Protein AF-Q6AQF0-F1 (afdb_monomer_lite)

Structure (mmCIF, N/CA/C/O backbone):
data_AF-Q6AQF0-F1
#
_entry.id   AF-Q6AQF0-F1
#
loop_
_atom_site.group_PDB
_atom_site.id
_atom_site.type_symbol
_atom_site.label_atom_id
_atom_site.label_alt_id
_atom_site.label_comp_id
_atom_site.label_asym_id
_atom_site.label_entity_id
_atom_site.label_seq_id
_atom_site.pdbx_PDB_ins_code
_atom_site.Cartn_x
_atom_site.Cartn_y
_atom_site.Cartn_z
_atom_site.occupancy
_atom_site.B_iso_or_equiv
_atom_site.auth_seq_id
_atom_site.auth_comp_id
_atom_site.auth_asym_id
_atom_site.auth_atom_id
_atom_site.pdbx_PDB_model_num
ATOM 1 N N . MET A 1 1 ? 17.323 -29.995 1.326 1.00 42.62 1 MET A N 1
ATOM 2 C CA . MET A 1 1 ? 16.253 -29.012 1.049 1.00 42.62 1 MET A CA 1
ATOM 3 C C . MET A 1 1 ? 15.945 -28.257 2.336 1.00 42.62 1 MET A C 1
ATOM 5 O O . MET A 1 1 ? 15.378 -28.881 3.230 1.00 42.62 1 MET A O 1
ATOM 9 N N . PRO A 1 2 ? 16.348 -26.988 2.522 1.00 48.47 2 PRO A N 1
ATOM 10 C CA . PRO A 1 2 ? 15.957 -26.273 3.727 1.00 48.47 2 PRO A CA 1
ATOM 11 C C . PRO A 1 2 ? 14.461 -25.955 3.628 1.00 48.47 2 PRO A C 1
ATOM 13 O O . PRO A 1 2 ? 14.016 -25.224 2.746 1.00 48.47 2 PRO A O 1
ATOM 16 N N . ARG A 1 3 ? 13.676 -26.581 4.510 1.00 48.66 3 ARG A N 1
ATOM 17 C CA . ARG A 1 3 ? 12.276 -26.236 4.767 1.00 48.66 3 ARG A CA 1
ATOM 18 C C . ARG A 1 3 ? 12.254 -24.804 5.285 1.00 48.66 3 ARG A C 1
ATOM 20 O O . ARG A 1 3 ? 12.667 -24.560 6.415 1.00 48.66 3 ARG A O 1
ATOM 27 N N . GLU A 1 4 ? 11.772 -23.880 4.466 1.00 52.00 4 GLU A N 1
ATOM 28 C CA . GLU A 1 4 ? 11.417 -22.534 4.903 1.00 52.00 4 GLU A CA 1
ATOM 29 C C . GLU A 1 4 ? 10.343 -22.665 6.003 1.00 52.00 4 GLU A C 1
ATOM 31 O O . GLU A 1 4 ? 9.170 -22.931 5.732 1.00 52.00 4 GLU A O 1
ATOM 36 N N . GLN A 1 5 ? 10.762 -22.587 7.270 1.00 48.31 5 GLN A N 1
ATOM 37 C CA . GLN A 1 5 ? 9.861 -22.602 8.420 1.00 48.31 5 GLN A CA 1
ATOM 38 C C . GLN A 1 5 ? 9.093 -21.282 8.444 1.00 48.31 5 GLN A C 1
ATOM 40 O O . GLN A 1 5 ? 9.599 -20.251 8.875 1.00 48.31 5 GLN A O 1
ATOM 45 N N . ARG A 1 6 ? 7.852 -21.301 7.957 1.00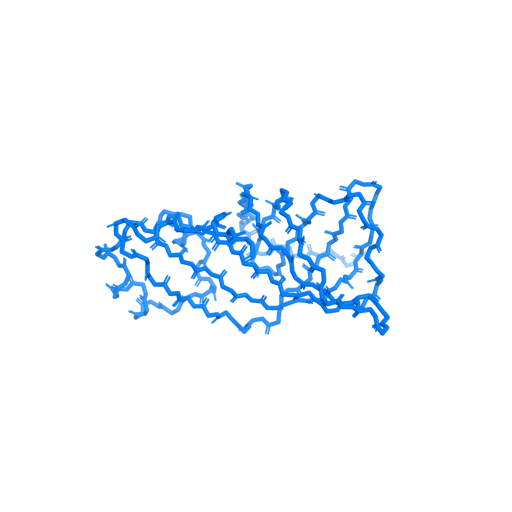 47.12 6 ARG A N 1
ATOM 46 C CA . ARG A 1 6 ? 6.953 -20.143 7.995 1.00 47.12 6 ARG A CA 1
ATOM 47 C C . ARG A 1 6 ? 6.215 -20.136 9.334 1.00 47.12 6 ARG A C 1
ATOM 49 O O . ARG A 1 6 ? 5.195 -20.798 9.489 1.00 47.12 6 ARG A O 1
ATOM 56 N N . SER A 1 7 ? 6.751 -19.411 10.309 1.00 44.44 7 SER A N 1
ATOM 57 C CA . SER A 1 7 ? 6.308 -19.404 11.713 1.00 44.44 7 SER A CA 1
ATOM 58 C C . SER A 1 7 ? 5.170 -18.416 12.036 1.00 44.44 7 SER A C 1
ATOM 60 O O . SER A 1 7 ? 5.043 -17.975 13.176 1.00 44.44 7 SER A O 1
ATOM 62 N N . GLY A 1 8 ? 4.302 -18.064 11.079 1.00 47.78 8 GLY A N 1
ATOM 63 C CA . GLY A 1 8 ? 3.222 -17.101 11.332 1.00 47.78 8 GLY A CA 1
ATOM 64 C C . GLY A 1 8 ? 1.985 -17.270 10.451 1.00 47.78 8 GLY A C 1
ATOM 65 O O . GLY A 1 8 ? 2.082 -17.652 9.284 1.00 47.78 8 GLY A O 1
ATOM 66 N N . LYS A 1 9 ? 0.806 -16.947 11.006 1.00 51.38 9 LYS A N 1
ATOM 67 C CA . LYS A 1 9 ? -0.439 -16.792 10.235 1.00 51.38 9 LYS A CA 1
ATOM 68 C C . LYS A 1 9 ? -0.234 -15.699 9.181 1.00 51.38 9 LYS A C 1
ATOM 70 O O . LYS A 1 9 ? 0.079 -14.563 9.529 1.00 51.38 9 LYS A O 1
ATOM 75 N N . ARG A 1 10 ? -0.437 -16.031 7.902 1.00 56.34 10 ARG A N 1
ATOM 76 C CA . ARG A 1 10 ? -0.527 -15.033 6.830 1.00 56.34 10 ARG A CA 1
ATOM 77 C C . ARG A 1 10 ? -1.853 -14.308 6.990 1.00 56.34 10 ARG A C 1
ATOM 79 O O . ARG A 1 10 ? -2.905 -14.904 6.789 1.00 56.34 10 ARG A O 1
ATOM 86 N N . PHE A 1 11 ? -1.785 -13.052 7.403 1.00 62.75 11 PHE A N 1
ATOM 87 C CA . PHE A 1 11 ? -2.900 -12.144 7.231 1.00 62.75 11 PHE A CA 1
ATOM 88 C C . PHE A 1 11 ? -2.667 -11.379 5.933 1.00 62.75 11 PHE A C 1
ATOM 90 O O . PHE A 1 11 ? -1.616 -10.763 5.766 1.00 62.75 11 PHE A O 1
ATOM 97 N N . SER A 1 12 ? -3.616 -11.510 5.016 1.00 66.75 12 SER A N 1
ATOM 98 C CA . SER A 1 12 ? -3.669 -10.801 3.746 1.00 66.75 12 SER A CA 1
ATOM 99 C C . SER A 1 12 ? -4.841 -9.841 3.795 1.00 66.75 12 SER A C 1
ATOM 101 O O . SER A 1 12 ? -5.969 -10.273 4.040 1.00 66.75 12 SER A O 1
ATOM 103 N N . LEU A 1 13 ? -4.577 -8.563 3.563 1.00 78.81 13 LEU A N 1
ATOM 104 C CA . LEU A 1 13 ? -5.622 -7.568 3.395 1.00 78.81 13 LEU A CA 1
ATOM 105 C C . LEU A 1 13 ? -5.738 -7.199 1.925 1.00 78.81 13 LEU A C 1
ATOM 107 O O . LEU A 1 13 ? -4.788 -6.651 1.372 1.00 78.81 13 LEU A O 1
ATOM 111 N N . GLU A 1 14 ? -6.902 -7.452 1.337 1.00 84.00 14 GLU A N 1
ATOM 112 C CA . GLU A 1 14 ? -7.256 -6.910 0.030 1.00 84.00 14 GLU A CA 1
ATOM 113 C C . G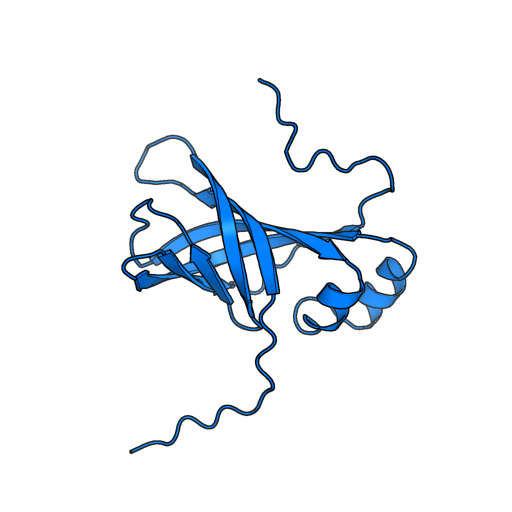LU A 1 14 ? -7.836 -5.508 0.208 1.00 84.00 14 GLU A C 1
ATOM 115 O O . GLU A 1 14 ? -8.86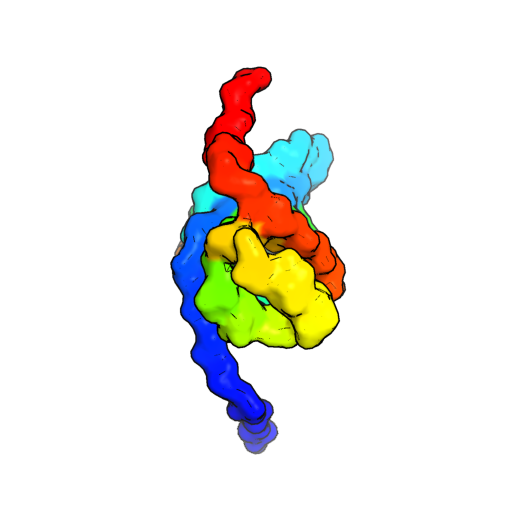4 -5.329 0.862 1.00 84.00 14 GLU A O 1
ATOM 120 N N . THR A 1 15 ? -7.147 -4.499 -0.317 1.00 84.62 15 THR A N 1
ATOM 121 C CA . THR A 1 15 ? -7.592 -3.105 -0.227 1.00 84.62 15 THR A CA 1
ATOM 122 C C . THR A 1 15 ? -7.105 -2.293 -1.419 1.00 84.62 15 THR A C 1
ATOM 124 O O . THR A 1 15 ? -6.115 -2.642 -2.065 1.00 84.62 15 THR A O 1
ATOM 127 N N . ALA A 1 16 ? -7.798 -1.195 -1.707 1.00 87.69 16 ALA A N 1
ATOM 128 C CA . ALA A 1 16 ? -7.305 -0.199 -2.641 1.00 87.69 16 ALA A CA 1
ATOM 129 C C . ALA A 1 16 ? -6.163 0.582 -1.982 1.00 87.69 16 ALA A C 1
ATOM 131 O O . ALA A 1 16 ? -6.291 1.063 -0.852 1.00 87.69 16 ALA A O 1
ATOM 132 N N . VAL A 1 17 ? -5.054 0.717 -2.697 1.00 90.06 17 VAL A N 1
ATOM 133 C CA . VAL A 1 17 ? -3.894 1.482 -2.250 1.00 90.06 17 VAL A CA 1
ATOM 134 C C . VAL A 1 17 ? -3.513 2.478 -3.318 1.00 90.06 17 VAL A C 1
ATOM 136 O O . VAL A 1 17 ? -3.613 2.198 -4.510 1.00 90.06 17 VAL A O 1
ATOM 139 N N . LYS A 1 18 ? -3.039 3.631 -2.881 1.00 92.44 18 LYS A N 1
ATOM 140 C CA . LYS A 1 18 ? -2.408 4.604 -3.750 1.00 92.44 18 LYS A CA 1
ATOM 141 C C . LYS A 1 18 ? -0.909 4.349 -3.720 1.00 92.44 18 LYS A C 1
ATOM 143 O O . LYS A 1 18 ? -0.312 4.287 -2.646 1.00 92.44 18 LYS A O 1
ATOM 148 N N . ILE A 1 19 ? -0.317 4.167 -4.889 1.00 91.12 19 ILE A N 1
ATOM 149 C CA . ILE A 1 19 ? 1.125 4.063 -5.054 1.00 91.12 19 ILE A CA 1
ATOM 150 C C . ILE A 1 19 ? 1.644 5.332 -5.696 1.00 91.12 19 ILE A C 1
ATOM 152 O O . ILE A 1 19 ? 1.014 5.892 -6.592 1.00 91.12 19 ILE A O 1
ATOM 156 N N . THR A 1 20 ? 2.806 5.751 -5.231 1.00 92.19 20 THR A N 1
ATOM 157 C CA . THR A 1 20 ? 3.519 6.908 -5.736 1.00 92.19 20 THR A CA 1
ATOM 158 C C . THR A 1 20 ? 4.946 6.471 -6.046 1.00 92.19 20 THR A C 1
ATOM 160 O O . THR A 1 20 ? 5.613 5.862 -5.202 1.00 92.19 20 THR A O 1
ATOM 163 N N . TYR A 1 21 ? 5.413 6.720 -7.266 1.00 89.06 21 TYR A N 1
ATOM 164 C CA . TYR A 1 21 ? 6.741 6.298 -7.705 1.00 89.06 21 TYR A CA 1
ATOM 165 C C . TYR A 1 21 ? 7.320 7.226 -8.761 1.00 89.06 21 TYR A C 1
ATOM 167 O O . TYR A 1 21 ? 6.610 7.966 -9.436 1.00 89.06 21 TYR A O 1
ATOM 175 N N . ARG A 1 22 ? 8.640 7.161 -8.926 1.00 83.94 22 ARG A N 1
ATOM 176 C CA . ARG A 1 22 ? 9.339 7.835 -10.020 1.00 83.94 22 ARG A CA 1
ATOM 177 C C . ARG A 1 22 ? 9.906 6.804 -10.967 1.00 83.94 22 ARG A C 1
ATOM 179 O O . ARG A 1 22 ? 10.638 5.908 -10.549 1.00 83.94 22 ARG A O 1
ATOM 186 N N . HIS A 1 23 ? 9.572 6.958 -12.236 1.00 73.81 23 HIS A N 1
ATOM 187 C CA . HIS A 1 23 ? 10.164 6.192 -13.313 1.00 73.81 23 HIS A CA 1
ATOM 188 C C . HIS A 1 23 ? 11.118 7.119 -14.073 1.00 73.81 23 HIS A C 1
ATOM 190 O O . HIS A 1 23 ? 10.695 8.113 -14.651 1.00 73.81 23 HIS A O 1
ATOM 196 N N . ASN A 1 24 ? 12.420 6.828 -14.050 1.00 71.69 24 ASN A N 1
ATOM 197 C CA . ASN A 1 24 ? 13.454 7.662 -14.680 1.00 71.69 24 ASN A CA 1
ATOM 198 C C . ASN A 1 24 ? 13.456 9.124 -14.173 1.00 71.69 24 ASN A C 1
ATOM 200 O O . ASN A 1 24 ? 13.200 9.379 -12.997 1.00 71.69 24 ASN A O 1
ATOM 204 N N . GLN A 1 25 ? 13.806 10.079 -15.042 1.00 72.50 25 GLN A N 1
ATOM 205 C CA . GLN A 1 25 ? 13.746 11.521 -14.759 1.00 72.50 25 GLN A CA 1
ATOM 206 C C . GLN A 1 25 ? 12.348 12.119 -14.984 1.00 72.50 25 GLN A C 1
ATOM 208 O O . GLN A 1 25 ? 12.208 13.336 -15.097 1.00 72.50 25 GLN A O 1
ATOM 213 N N . GLU A 1 26 ? 11.316 11.280 -15.078 1.00 75.12 26 GLU A N 1
ATOM 214 C CA . GLU A 1 26 ? 9.947 11.752 -15.234 1.00 75.12 26 GLU A CA 1
ATOM 215 C C . GLU A 1 26 ? 9.360 12.252 -13.906 1.00 75.12 26 GLU A C 1
ATOM 217 O O . GLU A 1 26 ? 9.869 11.932 -12.820 1.00 75.12 26 GLU A O 1
ATOM 222 N N . PRO A 1 27 ? 8.274 13.044 -13.976 1.00 76.75 27 PRO A N 1
ATOM 223 C CA . PRO A 1 27 ? 7.495 13.401 -12.806 1.00 76.75 27 PRO A CA 1
ATOM 224 C C . PRO A 1 27 ? 7.019 12.168 -12.041 1.00 76.75 27 PRO A C 1
ATOM 226 O O . PRO A 1 27 ? 6.871 11.068 -12.572 1.00 76.75 27 PRO A O 1
ATOM 229 N N . GLU A 1 28 ? 6.757 12.382 -10.763 1.00 83.69 28 GLU A N 1
ATOM 230 C CA . GLU A 1 28 ? 6.209 11.365 -9.884 1.00 83.69 28 GLU A CA 1
ATOM 231 C C . GLU A 1 28 ? 4.819 10.929 -10.364 1.00 83.69 28 GLU A C 1
ATOM 233 O O . GLU A 1 28 ? 3.929 11.752 -10.581 1.00 83.69 28 GLU A O 1
ATOM 238 N N . GLN A 1 29 ? 4.659 9.626 -10.569 1.00 84.12 29 GLN A N 1
ATOM 239 C CA . GLN A 1 29 ? 3.422 9.011 -11.020 1.00 84.12 29 GLN A CA 1
ATOM 240 C C . GLN A 1 29 ? 2.635 8.499 -9.819 1.00 84.12 29 GLN A C 1
ATOM 242 O O . GLN A 1 29 ? 3.207 8.005 -8.845 1.00 84.12 29 GLN A O 1
ATOM 247 N N . VAL A 1 30 ? 1.312 8.629 -9.907 1.00 84.19 30 VAL A N 1
ATOM 248 C CA . VAL A 1 30 ? 0.366 8.228 -8.867 1.00 84.19 30 VAL A CA 1
ATOM 249 C C . VAL A 1 30 ? -0.670 7.299 -9.482 1.00 84.19 30 VAL A C 1
ATOM 251 O O . VAL A 1 30 ? -1.337 7.665 -10.448 1.00 84.19 30 VAL A O 1
ATOM 254 N N . GLU A 1 31 ? -0.844 6.118 -8.899 1.00 85.19 31 GLU A N 1
ATOM 255 C CA . GLU A 1 31 ? -1.835 5.135 -9.339 1.00 85.19 31 GLU A CA 1
ATOM 256 C C . GLU A 1 31 ? -2.614 4.594 -8.137 1.00 85.19 31 GLU A C 1
ATOM 258 O O . GLU A 1 31 ? -2.070 4.467 -7.042 1.00 85.19 31 GLU A O 1
ATOM 263 N N . THR A 1 32 ? -3.894 4.265 -8.324 1.00 86.25 32 THR A N 1
ATOM 264 C CA . THR A 1 32 ? -4.648 3.468 -7.347 1.00 86.25 32 THR A CA 1
ATOM 265 C C . THR A 1 32 ? -4.750 2.036 -7.835 1.00 86.25 32 THR A C 1
ATOM 267 O O . THR A 1 32 ? -5.290 1.784 -8.908 1.00 86.25 32 THR A O 1
ATOM 270 N N . VAL A 1 33 ? -4.275 1.101 -7.023 1.00 86.56 33 VAL A N 1
ATOM 271 C CA . VAL A 1 33 ? -4.173 -0.317 -7.363 1.00 86.56 33 VAL A CA 1
ATOM 272 C C . VAL A 1 33 ? -4.818 -1.168 -6.279 1.00 86.56 33 VAL A C 1
ATOM 274 O O . VAL A 1 33 ? -4.937 -0.756 -5.124 1.00 86.56 33 VAL A O 1
ATOM 277 N N . SER A 1 34 ? -5.227 -2.382 -6.635 1.00 84.75 34 SER A N 1
ATOM 278 C CA . SER A 1 34 ? -5.611 -3.372 -5.630 1.00 84.75 34 SER A CA 1
ATOM 279 C C . SER A 1 34 ? -4.348 -3.970 -5.026 1.00 84.75 34 SER A C 1
ATOM 281 O O . SER A 1 34 ? -3.484 -4.451 -5.757 1.00 84.75 34 SER A O 1
ATOM 283 N N . ALA A 1 35 ? -4.250 -4.002 -3.702 1.00 87.31 35 ALA A N 1
ATOM 284 C CA . ALA A 1 35 ? -3.134 -4.620 -3.006 1.00 87.31 35 ALA A CA 1
ATOM 285 C C . ALA A 1 35 ? -3.587 -5.758 -2.110 1.00 87.31 35 ALA A C 1
ATOM 287 O O . ALA A 1 35 ? -4.619 -5.659 -1.455 1.00 87.31 35 ALA A O 1
ATOM 288 N N . ASN A 1 36 ? -2.755 -6.790 -2.033 1.00 87.44 36 ASN A N 1
ATOM 289 C CA . ASN A 1 36 ? -2.783 -7.779 -0.972 1.00 87.44 36 ASN A CA 1
ATOM 290 C C . ASN A 1 36 ? -1.609 -7.506 -0.018 1.00 87.44 36 ASN A C 1
ATOM 292 O O . ASN A 1 36 ? -0.450 -7.690 -0.393 1.00 87.44 36 ASN A O 1
ATOM 296 N N . ILE A 1 37 ? -1.903 -7.035 1.195 1.00 86.12 37 ILE A N 1
ATOM 297 C CA . ILE A 1 37 ? -0.903 -6.575 2.171 1.00 86.12 37 ILE A CA 1
ATOM 298 C C . ILE A 1 37 ? -0.684 -7.619 3.269 1.00 86.12 37 ILE A C 1
ATOM 300 O O . ILE A 1 37 ? -1.641 -8.151 3.829 1.00 86.12 37 ILE A O 1
ATOM 304 N N . SER A 1 38 ? 0.581 -7.856 3.618 1.00 81.25 38 SER A N 1
ATOM 305 C CA . SER A 1 38 ? 1.032 -8.773 4.669 1.00 81.25 38 SER A CA 1
ATOM 306 C C . SER A 1 38 ? 2.042 -8.112 5.621 1.00 81.25 38 SER A C 1
ATOM 308 O O . SER A 1 38 ? 2.367 -6.938 5.476 1.00 81.25 38 SER A O 1
ATOM 310 N N . ASN A 1 39 ? 2.579 -8.886 6.576 1.00 71.94 39 ASN A N 1
ATOM 311 C CA . ASN A 1 39 ? 3.575 -8.422 7.554 1.00 71.94 39 ASN A CA 1
ATOM 312 C C . ASN A 1 39 ? 4.873 -7.883 6.923 1.00 71.94 39 ASN A C 1
ATOM 314 O O . ASN A 1 39 ? 5.419 -6.881 7.362 1.00 71.94 39 ASN A O 1
ATOM 318 N N . GLY A 1 40 ? 5.361 -8.530 5.865 1.00 77.12 40 GLY A N 1
ATOM 319 C CA . GLY A 1 40 ? 6.646 -8.163 5.259 1.00 77.12 40 GLY A CA 1
ATOM 320 C C . GLY A 1 40 ? 6.539 -7.272 4.026 1.00 77.12 40 GLY A C 1
ATOM 321 O O . GLY A 1 40 ? 7.554 -6.789 3.535 1.00 77.12 40 GLY A O 1
ATOM 322 N N . GLY A 1 41 ? 5.344 -7.087 3.472 1.00 87.50 41 GLY A N 1
ATOM 323 C CA . GLY A 1 41 ? 5.224 -6.527 2.134 1.00 87.50 41 GLY A CA 1
ATOM 324 C C . GLY A 1 41 ? 3.824 -6.607 1.557 1.00 87.50 41 GLY A C 1
ATOM 325 O O . GLY A 1 41 ? 2.890 -7.078 2.213 1.00 87.50 41 GLY A O 1
ATOM 326 N N . ALA A 1 42 ? 3.707 -6.192 0.303 1.00 90.62 42 ALA A N 1
ATOM 327 C CA . ALA A 1 42 ? 2.464 -6.197 -0.448 1.00 90.62 42 ALA A CA 1
ATOM 328 C C . ALA A 1 42 ? 2.659 -6.776 -1.849 1.00 90.62 42 ALA A C 1
ATOM 330 O O . ALA A 1 42 ? 3.717 -6.621 -2.459 1.00 90.62 42 ALA A O 1
ATOM 331 N N . PHE A 1 43 ? 1.607 -7.404 -2.361 1.00 92.69 43 PHE A N 1
ATOM 332 C CA . PHE A 1 43 ? 1.445 -7.647 -3.786 1.00 92.69 43 PHE A CA 1
ATOM 333 C C . PHE A 1 43 ? 0.500 -6.593 -4.357 1.00 92.69 43 PHE A C 1
ATOM 335 O O . PHE A 1 43 ? -0.630 -6.476 -3.885 1.00 92.69 43 PHE A O 1
ATOM 342 N N . LEU A 1 44 ? 0.961 -5.822 -5.334 1.00 92.31 44 LEU A N 1
ATOM 343 C CA . LEU A 1 44 ? 0.219 -4.736 -5.967 1.00 92.31 44 LEU A CA 1
ATOM 344 C C . LEU A 1 44 ? -0.203 -5.191 -7.362 1.00 92.31 44 LEU A C 1
ATOM 346 O O . LEU A 1 44 ? 0.655 -5.471 -8.197 1.00 92.31 44 LEU A O 1
ATOM 350 N N . ARG A 1 45 ? -1.511 -5.256 -7.618 1.00 92.31 45 ARG A N 1
ATOM 351 C CA . ARG A 1 45 ? -2.059 -5.572 -8.940 1.00 92.31 45 ARG A CA 1
ATOM 352 C C . ARG A 1 45 ? -2.057 -4.319 -9.801 1.00 92.31 45 ARG A C 1
ATOM 354 O O . ARG A 1 45 ? -2.945 -3.480 -9.669 1.00 92.31 45 ARG A O 1
ATOM 361 N N . THR A 1 46 ? -1.055 -4.202 -10.660 1.00 88.12 46 THR A N 1
ATOM 362 C CA . THR A 1 46 ? -0.894 -3.107 -11.620 1.00 88.12 46 THR A CA 1
ATOM 363 C C . THR A 1 46 ? -0.440 -3.676 -12.956 1.00 88.12 46 THR A C 1
ATOM 365 O O . THR A 1 46 ? 0.307 -4.652 -12.999 1.00 88.12 46 THR A O 1
ATOM 368 N N . LEU A 1 47 ? -0.904 -3.066 -14.045 1.00 84.88 47 LEU A N 1
ATOM 369 C CA . LEU A 1 47 ? -0.421 -3.361 -15.396 1.00 84.88 47 LEU A CA 1
ATOM 370 C C . LEU A 1 47 ? 0.824 -2.538 -15.745 1.00 84.88 47 LEU A C 1
ATOM 372 O O . LEU A 1 47 ? 1.423 -2.746 -16.799 1.00 84.88 47 LEU A O 1
ATOM 376 N N . GLN A 1 48 ? 1.207 -1.594 -14.882 1.00 84.12 48 GLN A N 1
ATOM 377 C CA . GLN A 1 48 ? 2.377 -0.771 -15.110 1.00 84.12 48 GLN A CA 1
ATOM 378 C C . GLN A 1 48 ? 3.656 -1.553 -14.802 1.00 84.12 48 GLN A C 1
ATOM 380 O O . GLN A 1 48 ? 3.816 -2.084 -13.696 1.00 84.12 48 GLN A O 1
ATOM 385 N N . PRO A 1 49 ? 4.603 -1.617 -15.752 1.00 80.25 49 PRO A N 1
ATOM 386 C CA . PRO A 1 49 ? 5.873 -2.275 -15.516 1.00 80.25 49 PRO A CA 1
ATOM 387 C C . PRO A 1 49 ? 6.716 -1.426 -14.558 1.00 80.25 49 PRO A C 1
ATOM 389 O O . PRO A 1 49 ? 7.294 -0.413 -14.941 1.00 80.25 49 PRO A O 1
ATOM 392 N N . LEU A 1 50 ? 6.810 -1.856 -13.300 1.00 88.00 50 LEU A N 1
ATOM 393 C CA . LEU A 1 50 ? 7.661 -1.227 -12.289 1.00 88.00 50 LEU A CA 1
ATOM 394 C C . LEU A 1 50 ? 8.944 -2.044 -12.110 1.00 88.00 50 LEU A C 1
ATOM 396 O O . LEU A 1 50 ? 8.848 -3.186 -11.654 1.00 88.00 50 LEU A O 1
ATOM 400 N N . PRO A 1 51 ? 10.131 -1.508 -12.459 1.00 89.00 51 PRO A N 1
ATOM 401 C CA . PRO A 1 51 ? 11.388 -2.253 -12.412 1.00 89.00 51 PRO A CA 1
ATOM 402 C C . PRO A 1 51 ? 11.696 -2.876 -11.047 1.00 89.00 51 PRO A C 1
ATOM 404 O O . PRO A 1 51 ? 11.320 -2.350 -9.997 1.00 89.00 51 PRO A O 1
ATOM 407 N N . LEU A 1 52 ? 12.447 -3.981 -11.060 1.00 92.88 52 LEU A N 1
ATOM 408 C CA . LEU A 1 52 ? 13.057 -4.509 -9.841 1.00 92.88 52 LEU A CA 1
ATOM 409 C C . LEU A 1 52 ? 13.915 -3.433 -9.166 1.00 92.88 52 LEU A C 1
ATOM 411 O O . LEU A 1 52 ? 14.545 -2.613 -9.829 1.00 92.88 52 LEU A O 1
ATOM 415 N N . ALA A 1 53 ? 13.938 -3.464 -7.836 1.00 92.56 53 ALA A N 1
ATOM 416 C CA . ALA A 1 53 ? 14.599 -2.490 -6.975 1.00 92.56 53 ALA A CA 1
ATOM 417 C C . ALA A 1 53 ? 14.035 -1.054 -7.022 1.00 92.56 53 ALA A C 1
ATOM 419 O O . ALA A 1 53 ? 14.549 -0.182 -6.314 1.00 92.56 53 ALA A O 1
ATOM 420 N N . SER A 1 54 ? 12.952 -0.796 -7.766 1.00 91.31 54 SER A N 1
ATOM 421 C CA . SER A 1 54 ? 12.251 0.488 -7.699 1.00 91.31 54 SER A CA 1
ATOM 422 C C . SER A 1 54 ? 11.702 0.739 -6.300 1.00 91.31 54 SER A C 1
ATOM 424 O O . SER A 1 54 ? 11.138 -0.153 -5.660 1.00 91.31 54 SER A O 1
ATOM 426 N N . LYS A 1 55 ? 11.856 1.979 -5.832 1.00 92.75 55 LYS A N 1
ATOM 427 C CA . LYS A 1 55 ? 11.276 2.447 -4.573 1.00 92.75 55 LYS A CA 1
ATOM 428 C C . LYS A 1 55 ? 9.878 2.983 -4.833 1.00 92.75 55 LYS A C 1
ATOM 430 O O . LYS A 1 55 ? 9.705 3.829 -5.707 1.00 92.75 55 LYS A O 1
ATOM 435 N N . LEU A 1 56 ? 8.916 2.524 -4.045 1.00 92.81 56 LEU A N 1
ATOM 436 C CA . LEU A 1 56 ? 7.532 2.981 -4.094 1.00 92.81 56 LEU A CA 1
ATOM 437 C C . LEU A 1 56 ? 7.151 3.551 -2.730 1.00 92.81 56 LEU A C 1
ATOM 439 O O . LEU A 1 56 ? 7.527 2.994 -1.696 1.00 92.81 56 LEU A O 1
ATOM 443 N N . GLN A 1 57 ? 6.382 4.632 -2.725 1.00 93.75 57 GLN A N 1
ATOM 444 C CA . GLN A 1 57 ? 5.570 5.016 -1.579 1.00 93.75 57 GLN A CA 1
ATOM 445 C C . GLN A 1 57 ? 4.178 4.414 -1.758 1.00 93.75 57 GLN A C 1
ATOM 447 O O . GLN A 1 57 ? 3.628 4.424 -2.856 1.00 93.75 57 GLN A O 1
ATOM 452 N N . VAL A 1 58 ? 3.621 3.871 -0.680 1.00 91.31 58 VAL A N 1
ATOM 453 C CA . VAL A 1 58 ? 2.295 3.261 -0.668 1.00 91.31 58 VAL A CA 1
ATOM 454 C C . VAL A 1 58 ? 1.478 3.874 0.457 1.00 91.31 58 VAL A C 1
ATOM 456 O O . VAL A 1 58 ? 1.924 3.958 1.602 1.00 91.31 58 VAL A O 1
ATOM 459 N N . GLU A 1 59 ? 0.269 4.284 0.111 1.00 91.50 59 GLU A N 1
ATOM 460 C CA . GLU A 1 59 ? -0.705 4.933 0.975 1.00 91.50 59 GLU A CA 1
ATOM 461 C C . GLU A 1 59 ? -1.992 4.109 0.969 1.00 91.50 59 GLU A C 1
ATOM 463 O O . GLU A 1 59 ? -2.514 3.762 -0.092 1.00 91.50 59 GLU A O 1
ATOM 468 N N . PHE A 1 60 ? -2.524 3.785 2.144 1.00 88.50 60 PHE A N 1
ATOM 469 C CA . PHE A 1 60 ? -3.751 3.001 2.240 1.00 88.50 60 PHE A CA 1
ATOM 470 C C . PHE A 1 60 ? -4.539 3.279 3.512 1.00 88.50 60 PHE A C 1
ATOM 472 O O . PHE A 1 60 ? -4.014 3.748 4.524 1.00 88.50 60 PHE A O 1
ATOM 479 N N . LEU A 1 61 ? -5.833 2.986 3.434 1.00 86.81 61 LEU A N 1
ATOM 480 C CA . LEU A 1 61 ? -6.771 3.107 4.536 1.00 86.81 61 LEU A CA 1
ATOM 481 C C . LEU A 1 61 ? -6.976 1.778 5.229 1.00 86.81 61 LEU A C 1
ATOM 483 O O . LEU A 1 61 ? -7.225 0.765 4.577 1.00 86.81 61 LEU A O 1
ATOM 487 N N . LEU A 1 62 ? -6.985 1.819 6.554 1.00 84.38 62 LEU A N 1
ATOM 488 C CA . LEU A 1 62 ? -7.369 0.691 7.382 1.00 84.38 62 LEU A CA 1
ATOM 489 C C . LEU A 1 62 ? -8.455 1.103 8.358 1.00 84.38 62 LEU A C 1
ATOM 491 O O . LEU A 1 62 ? -8.379 2.159 8.983 1.00 84.38 62 LEU A O 1
ATOM 495 N N . ASP A 1 63 ? -9.439 0.236 8.545 1.00 83.69 63 ASP A N 1
ATOM 496 C CA . ASP A 1 63 ? -10.229 0.257 9.769 1.00 83.69 63 ASP A CA 1
ATOM 497 C C . ASP A 1 63 ? -9.418 -0.312 10.950 1.00 83.69 63 ASP A C 1
ATOM 499 O O . ASP A 1 63 ? -8.367 -0.946 10.795 1.00 83.69 63 ASP A O 1
ATOM 503 N N . MET A 1 64 ? -9.927 -0.092 12.160 1.00 78.12 64 MET A N 1
ATOM 504 C CA . MET A 1 64 ? -9.280 -0.576 13.380 1.00 78.12 64 MET A CA 1
ATOM 505 C C . MET A 1 64 ? -9.219 -2.103 13.485 1.00 78.12 64 MET A C 1
ATOM 507 O O . MET A 1 64 ? -8.355 -2.628 14.191 1.00 78.12 64 MET A O 1
ATOM 511 N N . GLU A 1 65 ? -10.117 -2.835 12.826 1.00 80.12 65 GLU A N 1
ATOM 512 C CA . GLU A 1 65 ? -10.117 -4.296 12.858 1.00 80.12 65 GLU A CA 1
ATOM 513 C C . GLU A 1 65 ? -8.935 -4.849 12.057 1.00 80.12 65 GLU A C 1
ATOM 515 O O . GLU A 1 65 ? -8.181 -5.688 12.547 1.00 80.12 65 GLU A O 1
ATOM 520 N N . ASN A 1 66 ? -8.720 -4.323 10.857 1.00 79.44 66 ASN A N 1
ATOM 521 C CA . ASN A 1 66 ? -7.628 -4.674 9.965 1.00 79.44 66 ASN A CA 1
ATOM 522 C C . ASN A 1 66 ? -6.286 -4.151 10.484 1.00 79.44 66 ASN A C 1
ATOM 524 O O . ASN A 1 66 ? -5.289 -4.873 10.437 1.00 79.44 66 ASN A O 1
ATOM 528 N N . LEU A 1 67 ? -6.261 -2.975 11.115 1.00 77.81 67 LEU A N 1
ATOM 529 C CA . LEU A 1 67 ? -5.074 -2.468 11.805 1.00 77.81 67 LEU A CA 1
ATOM 530 C C . LEU A 1 67 ? -4.606 -3.402 12.934 1.00 77.81 67 LEU A C 1
ATOM 532 O O . LEU A 1 67 ? -3.417 -3.692 13.051 1.00 77.81 67 LEU A O 1
ATOM 536 N N . LYS A 1 68 ? -5.535 -3.949 13.732 1.00 75.56 68 LYS A N 1
ATOM 537 C CA . LYS A 1 68 ? -5.229 -4.950 14.776 1.00 75.56 68 LYS A CA 1
ATOM 538 C C . LYS A 1 68 ? -4.714 -6.274 14.215 1.00 75.56 68 LYS A C 1
ATOM 540 O O . LYS A 1 68 ? -4.123 -7.057 14.955 1.00 75.56 68 LYS A O 1
ATOM 545 N N . LYS A 1 69 ? -4.951 -6.563 12.939 1.00 74.81 69 LYS A N 1
ATOM 546 C CA . LYS A 1 69 ? -4.394 -7.748 12.274 1.00 74.81 69 LYS A CA 1
ATOM 547 C C . LYS A 1 69 ? -2.971 -7.470 11.774 1.00 74.81 69 LYS A C 1
ATOM 549 O O . LYS A 1 69 ? -2.153 -8.385 11.724 1.00 74.81 69 LYS A O 1
ATOM 554 N N . LEU A 1 70 ? -2.632 -6.200 11.544 1.00 70.94 70 LEU A N 1
ATOM 555 C CA . LEU A 1 70 ? -1.304 -5.712 11.166 1.00 70.94 70 LEU A CA 1
ATOM 556 C C . LEU A 1 70 ? -0.489 -5.225 12.386 1.00 70.94 70 LEU A C 1
ATOM 558 O O . LEU A 1 70 ? 0.165 -4.187 12.340 1.00 70.94 70 LEU A O 1
ATOM 562 N N . ARG A 1 71 ? -0.493 -5.991 13.492 1.00 63.97 71 ARG A N 1
ATOM 563 C CA . ARG A 1 71 ? 0.170 -5.662 14.785 1.00 63.97 71 ARG A CA 1
ATOM 564 C C . ARG A 1 71 ? 1.674 -5.365 14.729 1.00 63.97 71 ARG A C 1
ATOM 566 O O . ARG A 1 71 ? 2.235 -4.974 15.742 1.00 63.97 71 ARG A O 1
ATOM 573 N N . PHE A 1 72 ? 2.320 -5.563 13.589 1.00 63.56 72 PHE A N 1
ATOM 574 C CA . PHE A 1 72 ? 3.717 -5.199 13.354 1.00 63.56 72 PHE A CA 1
ATOM 575 C C . PHE A 1 72 ? 3.890 -3.725 12.958 1.00 63.56 72 PHE A C 1
ATOM 577 O O . PHE A 1 72 ? 4.957 -3.166 13.181 1.00 63.56 72 PHE A O 1
ATOM 584 N N . ILE A 1 73 ? 2.848 -3.095 12.398 1.00 63.16 73 ILE A N 1
ATOM 585 C CA . ILE A 1 73 ? 2.861 -1.683 11.989 1.00 63.16 73 ILE A CA 1
ATOM 586 C C . ILE A 1 73 ? 2.810 -0.768 13.217 1.00 63.16 73 ILE A C 1
ATOM 588 O O . ILE A 1 73 ? 3.320 0.347 13.174 1.00 63.16 73 ILE A O 1
ATOM 592 N N . LEU A 1 74 ? 2.215 -1.226 14.326 1.00 62.78 74 LEU A N 1
ATOM 593 C CA . LEU A 1 74 ? 1.962 -0.392 15.498 1.00 62.78 74 LEU A CA 1
ATOM 594 C C . LEU A 1 74 ? 2.387 -1.032 16.813 1.00 62.78 74 LEU A C 1
ATOM 596 O O . LEU A 1 74 ? 2.041 -2.171 17.125 1.00 62.78 74 LEU A O 1
ATOM 600 N N . SER A 1 75 ? 3.031 -0.219 17.650 1.00 63.84 75 SER A N 1
ATOM 601 C CA . SER A 1 75 ? 3.196 -0.526 19.067 1.00 63.84 75 SER A CA 1
ATOM 602 C C . SER A 1 75 ? 1.830 -0.585 19.774 1.00 63.84 75 SER A C 1
ATOM 604 O O . SER A 1 75 ? 0.871 0.090 19.387 1.00 63.84 75 SER A O 1
ATOM 606 N N . ILE A 1 76 ? 1.736 -1.363 20.858 1.00 58.78 76 ILE A N 1
ATOM 607 C CA . ILE A 1 76 ? 0.517 -1.465 21.686 1.00 58.78 76 ILE A CA 1
ATOM 608 C C . ILE A 1 76 ? 0.072 -0.089 22.213 1.00 58.78 76 ILE A C 1
ATOM 610 O O . ILE A 1 76 ? -1.125 0.148 22.366 1.00 58.78 76 ILE A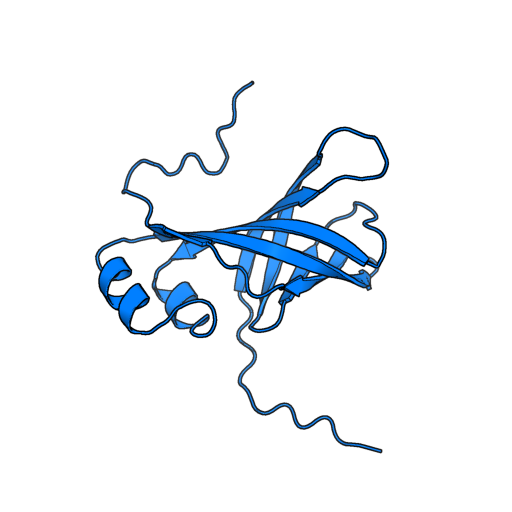 O 1
ATOM 614 N N . ASN A 1 77 ? 1.017 0.821 22.462 1.00 59.88 77 ASN A N 1
ATOM 615 C CA . ASN A 1 77 ? 0.724 2.165 22.957 1.00 59.88 77 ASN A CA 1
ATOM 616 C C . ASN A 1 77 ? 0.054 3.023 21.879 1.00 59.88 77 ASN A C 1
ATOM 618 O O . ASN A 1 77 ? -0.975 3.633 22.152 1.00 59.88 77 ASN A O 1
ATOM 622 N N . SER A 1 78 ? 0.544 2.962 20.638 1.00 65.75 78 SER A N 1
ATOM 623 C CA . SER A 1 78 ? -0.064 3.657 19.496 1.00 65.75 78 SER A CA 1
ATOM 624 C C . SER A 1 78 ? -1.492 3.164 19.224 1.00 65.75 78 SER A C 1
ATOM 626 O O . SER A 1 78 ? -2.390 3.954 18.958 1.00 65.75 78 SER A O 1
ATOM 628 N N . LEU A 1 79 ? -1.750 1.857 19.374 1.00 65.75 79 LEU A N 1
ATOM 629 C CA . LEU A 1 79 ? -3.100 1.303 19.209 1.00 65.75 79 LEU A CA 1
ATOM 630 C C . LEU A 1 79 ? -4.116 1.886 20.203 1.00 65.75 79 LEU A C 1
ATOM 632 O O . LEU A 1 79 ? -5.274 2.056 19.829 1.00 65.75 79 LEU A O 1
ATOM 636 N N . LYS A 1 80 ? -3.712 2.205 21.443 1.00 65.56 80 LYS A N 1
ATOM 637 C CA . LYS A 1 80 ? -4.617 2.779 22.456 1.00 65.56 80 LYS A CA 1
ATOM 638 C C . LYS A 1 80 ? -5.109 4.172 22.069 1.00 65.56 80 LYS A C 1
ATOM 640 O O . LYS A 1 80 ? -6.282 4.466 22.283 1.00 65.56 80 LYS A O 1
ATOM 645 N N . GLU A 1 81 ? -4.247 4.988 21.472 1.00 66.50 81 GLU A N 1
ATOM 646 C CA . GLU A 1 81 ? -4.602 6.328 20.987 1.00 66.50 81 GLU A CA 1
ATOM 647 C C . GLU A 1 81 ? -5.543 6.258 19.773 1.00 66.50 81 GLU A C 1
ATOM 649 O O . GLU A 1 81 ? -6.446 7.082 19.629 1.00 66.50 81 GLU A O 1
ATOM 654 N N . PHE A 1 82 ? -5.406 5.222 18.938 1.00 67.75 82 PHE A N 1
ATOM 655 C CA . PHE A 1 82 ? -6.245 5.033 17.751 1.00 67.75 82 PHE A CA 1
ATOM 656 C C . PHE A 1 82 ? -7.579 4.324 18.017 1.00 67.75 82 PHE A C 1
ATOM 658 O O . PHE A 1 82 ? -8.488 4.437 17.200 1.00 67.75 82 PHE A O 1
ATOM 665 N N . CYS A 1 83 ? -7.754 3.654 19.163 1.00 62.41 83 CYS A N 1
ATOM 666 C CA . CYS A 1 83 ? -8.997 2.952 19.525 1.00 62.41 83 CYS A CA 1
ATOM 667 C C . CYS A 1 83 ? -10.263 3.827 19.497 1.00 62.41 83 CYS A C 1
ATOM 669 O O . CYS A 1 83 ? -11.362 3.285 19.428 1.00 62.41 83 CYS A O 1
ATOM 671 N N . GLN A 1 84 ? -10.128 5.153 19.550 1.00 67.75 84 GLN A N 1
ATOM 672 C CA . GLN A 1 84 ? -11.254 6.091 19.519 1.00 67.75 84 GLN A CA 1
ATOM 673 C C . GLN A 1 84 ? -11.627 6.556 18.099 1.00 67.75 84 GLN A C 1
ATOM 675 O O . GLN A 1 84 ? -12.546 7.358 17.936 1.00 67.75 84 GLN A O 1
ATOM 680 N N . ARG A 1 85 ? -10.915 6.101 17.059 1.00 72.62 85 ARG A N 1
ATOM 681 C CA . ARG A 1 85 ? -11.085 6.565 15.674 1.00 72.62 85 ARG A CA 1
ATOM 682 C C . ARG A 1 85 ? -11.461 5.396 14.756 1.00 72.62 85 ARG A C 1
ATOM 684 O O . ARG A 1 85 ? -10.940 4.300 14.930 1.00 72.62 85 ARG A O 1
ATOM 691 N N . PRO A 1 86 ? -12.361 5.596 13.775 1.00 76.19 86 PRO A N 1
ATOM 692 C CA . PRO A 1 86 ? -12.883 4.490 12.971 1.00 76.19 86 PRO A CA 1
ATOM 693 C C . PRO A 1 86 ? -11.890 3.990 11.915 1.00 76.19 86 PRO A C 1
ATOM 695 O O . PRO A 1 86 ? -11.954 2.826 11.518 1.00 76.19 86 PRO A O 1
ATOM 698 N N . ARG A 1 87 ? -10.996 4.865 11.435 1.00 83.06 87 ARG A N 1
ATOM 699 C CA . ARG A 1 87 ? -10.041 4.575 10.362 1.00 83.06 87 ARG A CA 1
ATOM 700 C C . ARG A 1 87 ? -8.707 5.265 10.602 1.00 83.06 87 ARG A C 1
ATOM 702 O O . ARG A 1 87 ? -8.647 6.341 11.202 1.00 83.06 87 ARG A O 1
ATOM 709 N N . VAL A 1 88 ? -7.660 4.658 10.066 1.00 85.25 88 VAL A N 1
ATOM 710 C CA . VAL A 1 88 ? -6.310 5.205 10.034 1.00 85.25 88 VAL A CA 1
ATOM 711 C C . VAL A 1 88 ? -5.789 5.227 8.604 1.00 85.25 88 VAL A C 1
ATOM 713 O O . VAL A 1 88 ? -6.056 4.328 7.804 1.00 85.25 88 VAL A O 1
ATOM 716 N N . TRP A 1 89 ? -5.037 6.272 8.300 1.00 87.00 89 TRP A N 1
ATOM 717 C CA . TRP A 1 89 ? -4.189 6.355 7.129 1.00 87.00 89 TRP A CA 1
ATOM 718 C C . TRP A 1 89 ? -2.848 5.727 7.460 1.00 87.00 89 TRP A C 1
ATOM 720 O O . TRP A 1 89 ? -2.231 6.090 8.461 1.00 87.00 89 TRP A O 1
ATOM 730 N N . VAL A 1 90 ? -2.389 4.809 6.621 1.00 87.06 90 VAL A N 1
ATOM 731 C CA . VAL A 1 90 ? -1.033 4.280 6.678 1.00 87.06 90 VAL A CA 1
ATOM 732 C C . VAL A 1 90 ? -0.268 4.721 5.441 1.00 87.06 90 VAL A C 1
ATOM 734 O O . VAL A 1 90 ? -0.748 4.563 4.319 1.00 87.06 90 VAL A O 1
ATOM 737 N N . ILE A 1 91 ? 0.932 5.246 5.662 1.00 90.00 91 ILE A N 1
ATOM 738 C CA . ILE A 1 91 ? 1.913 5.566 4.627 1.00 90.00 91 ILE A CA 1
ATOM 739 C C . ILE A 1 91 ? 3.178 4.773 4.929 1.00 90.00 91 ILE A C 1
ATOM 741 O O . ILE A 1 91 ? 3.638 4.735 6.069 1.00 90.00 91 ILE A O 1
ATOM 745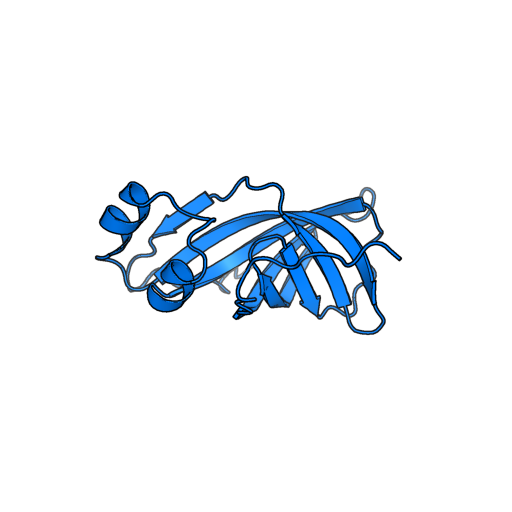 N N . THR A 1 92 ? 3.755 4.131 3.924 1.00 90.88 92 THR A N 1
ATOM 746 C CA . THR A 1 92 ? 5.046 3.446 4.039 1.00 90.88 92 THR A CA 1
ATOM 747 C C . THR A 1 92 ? 5.777 3.490 2.709 1.00 90.88 92 THR A C 1
ATOM 749 O O . THR A 1 92 ? 5.176 3.782 1.675 1.00 90.88 92 THR A O 1
ATOM 752 N N . THR A 1 93 ? 7.071 3.190 2.713 1.00 93.69 93 THR A N 1
ATOM 753 C CA . THR A 1 93 ? 7.801 2.930 1.476 1.00 93.69 93 THR A CA 1
ATOM 754 C C . THR A 1 93 ? 8.220 1.474 1.394 1.00 93.69 93 THR A C 1
ATOM 756 O O . THR A 1 93 ? 8.335 0.768 2.397 1.00 93.69 93 THR A O 1
ATOM 759 N N . GLY A 1 94 ? 8.471 1.015 0.179 1.00 93.06 94 GLY A N 1
ATOM 760 C CA . GLY A 1 94 ? 8.988 -0.316 -0.061 1.00 93.06 94 GLY A CA 1
ATOM 761 C C . GLY A 1 94 ? 9.773 -0.402 -1.355 1.00 93.06 94 GLY A C 1
ATOM 762 O O . GLY A 1 94 ? 9.907 0.575 -2.095 1.00 93.06 94 GLY A O 1
ATOM 763 N N . VAL A 1 95 ? 10.336 -1.580 -1.587 1.00 94.44 95 VAL A N 1
ATOM 764 C CA . VAL A 1 95 ? 11.170 -1.877 -2.749 1.00 94.44 95 VAL A CA 1
ATOM 765 C C . VAL A 1 95 ? 10.569 -3.041 -3.517 1.00 94.44 95 VAL A C 1
ATOM 767 O O . VAL A 1 95 ? 10.206 -4.057 -2.920 1.00 94.44 95 VAL A O 1
ATOM 770 N N . VAL A 1 96 ? 10.458 -2.900 -4.837 1.00 94.62 96 VAL A N 1
ATOM 771 C CA . VAL A 1 96 ? 10.007 -3.980 -5.722 1.00 94.62 96 VAL A CA 1
ATOM 772 C C . VAL A 1 96 ? 11.044 -5.101 -5.720 1.00 94.62 96 VAL A C 1
ATOM 774 O O . VAL A 1 96 ? 12.198 -4.891 -6.093 1.00 94.62 96 VAL A O 1
ATOM 777 N N . ILE A 1 97 ? 10.630 -6.301 -5.317 1.00 95.19 97 ILE A N 1
ATOM 778 C CA . ILE A 1 97 ? 11.498 -7.488 -5.244 1.00 95.19 97 ILE A CA 1
ATOM 779 C C . ILE A 1 97 ? 11.148 -8.545 -6.292 1.00 95.19 97 ILE A C 1
ATOM 781 O O . ILE A 1 97 ? 11.954 -9.435 -6.553 1.00 95.19 97 ILE A O 1
ATOM 785 N N . ARG A 1 98 ? 9.950 -8.470 -6.881 1.00 93.69 98 ARG A N 1
ATOM 786 C CA . ARG A 1 98 ? 9.496 -9.399 -7.918 1.00 93.69 98 ARG A CA 1
ATOM 787 C C . ARG A 1 98 ? 8.463 -8.742 -8.824 1.00 93.69 98 ARG A C 1
ATOM 789 O O . ARG A 1 98 ? 7.651 -7.949 -8.355 1.00 93.69 98 ARG A O 1
ATOM 796 N N . GLN A 1 99 ? 8.476 -9.136 -10.090 1.00 92.62 99 GLN A N 1
ATOM 797 C CA . GLN A 1 99 ? 7.445 -8.824 -11.073 1.00 92.62 99 GLN A CA 1
ATOM 798 C C . GLN A 1 99 ? 6.707 -10.110 -11.446 1.00 92.62 99 GLN A C 1
ATOM 800 O O . GLN A 1 99 ? 7.324 -11.172 -11.547 1.00 92.62 99 GLN A O 1
ATOM 805 N N . GLU A 1 100 ? 5.400 -10.008 -11.637 1.00 91.44 100 GLU A N 1
ATOM 806 C CA . GLU A 1 100 ? 4.521 -11.078 -12.101 1.00 91.44 100 GLU A CA 1
ATOM 807 C C . GLU A 1 100 ? 3.643 -10.545 -13.242 1.00 91.44 100 GLU A C 1
ATOM 809 O O . GLU A 1 100 ? 3.628 -9.348 -13.521 1.00 91.44 100 GLU A O 1
ATOM 814 N N . ALA A 1 101 ? 2.938 -11.435 -13.943 1.00 88.69 101 ALA A N 1
ATOM 815 C CA . ALA A 1 101 ? 2.153 -11.050 -15.118 1.00 88.69 101 ALA A CA 1
ATOM 816 C C . ALA A 1 101 ? 1.009 -10.071 -14.789 1.00 88.69 101 ALA A C 1
ATOM 818 O O . ALA A 1 101 ? 0.600 -9.296 -15.648 1.00 88.69 101 ALA A O 1
ATOM 819 N N . ASP A 1 102 ? 0.495 -10.115 -13.560 1.00 90.19 102 ASP A N 1
ATOM 820 C CA . ASP A 1 102 ? -0.647 -9.334 -13.085 1.00 90.19 102 ASP A CA 1
ATOM 821 C C . ASP A 1 102 ? -0.280 -8.320 -11.989 1.00 90.19 102 ASP A C 1
ATOM 823 O O . ASP A 1 102 ? -1.171 -7.747 -11.353 1.00 90.19 102 ASP A O 1
ATOM 827 N N . GLY A 1 103 ? 1.014 -8.089 -11.745 1.00 92.25 103 GLY A N 1
ATOM 828 C CA . GLY A 1 103 ? 1.436 -7.133 -10.733 1.00 92.25 103 GLY A CA 1
ATOM 829 C C . GLY A 1 103 ? 2.875 -7.271 -10.265 1.00 92.25 103 GLY A C 1
ATOM 830 O O . GLY A 1 103 ? 3.743 -7.840 -10.924 1.00 92.25 103 GLY A O 1
ATOM 831 N N . ILE A 1 104 ? 3.135 -6.723 -9.082 1.00 94.06 104 ILE A N 1
ATOM 832 C CA . ILE A 1 104 ? 4.465 -6.692 -8.477 1.00 94.06 104 ILE A CA 1
ATOM 833 C C . ILE A 1 104 ? 4.415 -7.067 -6.999 1.00 94.06 104 ILE A C 1
ATOM 835 O O . ILE A 1 104 ? 3.471 -6.734 -6.282 1.00 94.06 104 ILE A O 1
ATOM 839 N N . ALA A 1 105 ? 5.471 -7.719 -6.518 1.00 93.31 105 ALA A N 1
ATOM 840 C CA . ALA A 1 105 ? 5.689 -7.926 -5.094 1.00 93.31 105 ALA A CA 1
ATOM 841 C C . ALA A 1 105 ? 6.704 -6.909 -4.570 1.00 93.31 105 ALA A C 1
ATOM 843 O O . ALA A 1 105 ? 7.789 -6.730 -5.132 1.00 93.31 105 ALA A O 1
ATOM 844 N N . MET A 1 106 ? 6.359 -6.284 -3.453 1.00 92.88 106 MET A N 1
ATOM 845 C CA . MET A 1 106 ? 7.158 -5.273 -2.783 1.00 92.88 106 MET A CA 1
ATOM 846 C C . MET A 1 106 ? 7.398 -5.675 -1.328 1.00 92.88 106 MET A C 1
ATOM 848 O O . MET A 1 106 ? 6.478 -6.141 -0.655 1.00 92.88 106 MET A O 1
ATOM 852 N N . VAL A 1 107 ? 8.614 -5.452 -0.830 1.00 92.56 107 VAL A N 1
ATOM 853 C CA . VAL A 1 107 ? 8.946 -5.546 0.601 1.00 92.56 107 VAL A CA 1
ATOM 854 C C . VAL A 1 107 ? 8.878 -4.157 1.236 1.00 92.56 107 VAL A C 1
ATOM 856 O O . VAL A 1 107 ? 9.338 -3.189 0.631 1.00 92.56 107 VAL A O 1
ATOM 859 N N . PHE A 1 108 ? 8.297 -4.036 2.428 1.00 90.31 108 PHE A N 1
ATOM 860 C CA . PHE A 1 108 ? 8.211 -2.751 3.130 1.00 90.31 108 PHE A CA 1
ATOM 861 C C . PHE A 1 108 ? 9.517 -2.399 3.856 1.00 90.31 108 PHE A C 1
ATOM 863 O O . PHE A 1 108 ? 10.212 -3.275 4.367 1.00 90.31 108 PHE A O 1
ATOM 870 N N . ASN A 1 109 ? 9.812 -1.102 3.975 1.00 88.56 109 ASN A N 1
ATOM 871 C CA . ASN A 1 109 ? 10.995 -0.579 4.672 1.00 88.56 109 ASN A CA 1
ATOM 872 C C . ASN A 1 109 ? 10.771 -0.352 6.182 1.00 88.56 109 ASN A C 1
ATOM 874 O O . ASN A 1 109 ? 11.609 0.255 6.844 1.00 88.56 109 ASN A O 1
ATOM 878 N N . ASN A 1 110 ? 9.641 -0.808 6.734 1.00 81.06 110 ASN A N 1
ATOM 879 C CA . ASN A 1 110 ? 9.243 -0.643 8.140 1.00 81.06 110 ASN A CA 1
ATOM 880 C C . ASN A 1 110 ? 9.181 0.812 8.651 1.00 81.06 110 ASN A C 1
ATOM 882 O O . ASN A 1 110 ? 9.200 1.058 9.853 1.00 81.06 110 ASN A O 1
ATOM 886 N N . ASN A 1 111 ? 9.054 1.781 7.747 1.00 85.00 111 ASN A N 1
ATOM 887 C CA . ASN A 1 111 ? 8.964 3.215 8.030 1.00 85.00 111 ASN A CA 1
ATOM 888 C C . ASN A 1 111 ? 7.509 3.711 8.007 1.00 85.00 111 ASN A C 1
ATOM 890 O O . ASN A 1 111 ? 7.168 4.668 7.311 1.00 85.00 111 ASN A O 1
ATOM 894 N N . TYR A 1 112 ? 6.631 3.011 8.721 1.00 85.31 112 TYR A N 1
ATOM 895 C CA . TYR A 1 112 ? 5.207 3.320 8.710 1.00 85.31 112 TYR A CA 1
ATOM 896 C C . TYR A 1 112 ? 4.919 4.649 9.406 1.00 85.31 112 TYR A C 1
ATOM 898 O O . TYR A 1 112 ? 5.273 4.850 10.565 1.00 85.31 112 TYR A O 1
ATOM 906 N N . THR A 1 113 ? 4.204 5.526 8.711 1.00 87.19 113 THR A N 1
ATOM 907 C CA . THR A 1 113 ? 3.508 6.663 9.309 1.00 87.19 113 THR A CA 1
ATOM 908 C C . THR A 1 113 ? 2.040 6.299 9.415 1.00 87.19 113 THR A C 1
ATOM 910 O O . THR A 1 113 ? 1.427 5.913 8.420 1.00 87.19 113 THR A O 1
ATOM 913 N N . VAL A 1 114 ? 1.483 6.387 10.622 1.00 85.44 114 VAL A N 1
ATOM 914 C CA . VAL A 1 114 ? 0.075 6.078 10.873 1.00 85.44 114 VAL A CA 1
ATOM 915 C C . VAL A 1 114 ? -0.614 7.310 11.428 1.00 85.44 114 VAL A C 1
ATOM 917 O O . VAL A 1 114 ? -0.241 7.813 12.487 1.00 85.44 114 VAL A O 1
ATOM 920 N N . THR A 1 115 ? -1.630 7.780 10.713 1.00 85.38 115 THR A N 1
ATOM 921 C CA . THR A 1 115 ? -2.377 8.988 11.058 1.00 85.38 115 THR A CA 1
ATOM 922 C C . THR A 1 115 ? -3.856 8.642 11.218 1.00 85.38 115 THR A C 1
ATOM 924 O O . THR A 1 115 ? -4.474 8.147 10.275 1.00 85.38 115 THR A O 1
ATOM 927 N N . PRO A 1 116 ? -4.465 8.868 12.390 1.00 83.00 116 PRO A N 1
ATOM 928 C CA . PRO A 1 116 ? -5.895 8.676 12.564 1.00 83.00 116 PRO A CA 1
ATOM 929 C C . PRO A 1 116 ? -6.671 9.733 11.778 1.00 83.00 116 PRO A C 1
ATOM 931 O O . PRO A 1 116 ? -6.307 10.905 11.789 1.00 83.00 116 PRO A O 1
ATOM 934 N N . ILE A 1 117 ? -7.759 9.326 11.128 1.00 79.81 117 ILE A N 1
ATOM 935 C CA . ILE A 1 117 ? -8.568 10.224 10.295 1.00 79.81 117 ILE A CA 1
ATOM 936 C C . ILE A 1 117 ? -9.839 10.593 11.052 1.00 79.81 117 ILE A C 1
ATOM 938 O O . ILE A 1 117 ? -10.476 9.726 11.669 1.00 79.81 117 ILE A O 1
ATOM 942 N N . GLN A 1 118 ? -10.232 11.867 11.013 1.00 67.00 118 GLN A N 1
ATOM 943 C CA . GLN A 1 118 ? -11.509 12.269 11.588 1.00 67.00 118 GLN A CA 1
ATOM 944 C C . GLN A 1 118 ? -12.683 11.792 10.715 1.00 67.00 118 GLN A C 1
ATOM 946 O O . GLN A 1 118 ? -12.575 11.748 9.486 1.00 67.00 118 GLN A O 1
ATOM 951 N N . PRO A 1 119 ? -13.839 11.451 11.313 1.00 55.44 119 PRO A N 1
ATOM 952 C CA . PRO A 1 119 ? -15.061 11.227 10.548 1.00 55.44 119 PRO A CA 1
ATOM 953 C C . PRO A 1 119 ? -15.383 12.486 9.721 1.00 55.44 119 PRO A C 1
ATOM 955 O O . PRO A 1 119 ? -15.710 13.521 10.290 1.00 55.44 119 PRO A O 1
ATOM 958 N N . GLY A 1 120 ? -15.244 12.409 8.393 1.00 56.59 120 GLY A N 1
ATOM 959 C CA . GLY A 1 120 ? -15.461 13.536 7.469 1.00 56.59 120 GLY A CA 1
ATOM 960 C C . GLY A 1 120 ? -14.237 13.954 6.642 1.00 56.59 120 GLY A C 1
ATOM 961 O O . GLY A 1 120 ? -14.410 14.522 5.571 1.00 56.59 120 GLY A O 1
ATOM 962 N N . GLU A 1 121 ? -13.017 13.589 7.046 1.00 56.97 121 GLU A N 1
ATOM 963 C CA . GLU A 1 121 ? -11.765 13.914 6.325 1.00 56.97 121 GLU A CA 1
ATOM 964 C C . GLU A 1 121 ? -11.366 12.847 5.293 1.00 56.97 121 GLU A C 1
ATOM 966 O O . GLU A 1 121 ? -10.204 12.716 4.911 1.00 56.97 121 GLU A O 1
ATOM 971 N N . SER A 1 122 ? -12.319 12.032 4.832 1.00 51.94 122 SER A N 1
ATOM 972 C CA . SER A 1 122 ? -12.047 10.959 3.867 1.00 51.94 122 SER A CA 1
ATOM 973 C C . SER A 1 122 ? -11.875 11.504 2.444 1.00 51.94 122 SER A C 1
ATOM 975 O O . SER A 1 122 ? -12.566 11.095 1.519 1.00 51.94 122 SER A O 1
ATOM 977 N N . SER A 1 123 ? -10.921 12.411 2.255 1.00 52.16 123 SER A N 1
ATOM 978 C CA . SER A 1 123 ? -10.509 12.976 0.967 1.00 52.16 123 SER A CA 1
ATOM 979 C C . SER A 1 123 ? -9.596 12.029 0.178 1.00 52.16 123 SER A C 1
ATOM 981 O O . SER A 1 123 ? -8.854 12.479 -0.687 1.00 52.16 123 SER A O 1
ATOM 983 N N . PHE A 1 124 ? -9.628 10.720 0.459 1.00 52.16 124 PHE A N 1
ATOM 984 C CA . PHE A 1 124 ? -8.646 9.732 -0.021 1.00 52.16 124 PHE A CA 1
ATOM 985 C C . PHE A 1 124 ? -8.532 9.605 -1.545 1.00 52.16 124 PHE A C 1
ATOM 987 O O . PHE A 1 124 ? -7.531 9.096 -2.034 1.00 52.16 124 PHE A O 1
ATOM 994 N N . PHE A 1 125 ? -9.515 10.120 -2.285 1.00 53.56 125 PHE A N 1
ATOM 995 C CA . PHE A 1 125 ? -9.500 10.220 -3.747 1.00 53.56 125 PHE A CA 1
ATOM 996 C C . PHE A 1 125 ? -9.692 11.646 -4.278 1.00 53.56 125 PHE A C 1
ATOM 998 O O . PHE A 1 125 ? -9.718 11.853 -5.487 1.00 53.56 125 PHE A O 1
ATOM 1005 N N . ASN A 1 126 ? -9.828 12.649 -3.407 1.00 42.59 126 ASN A N 1
A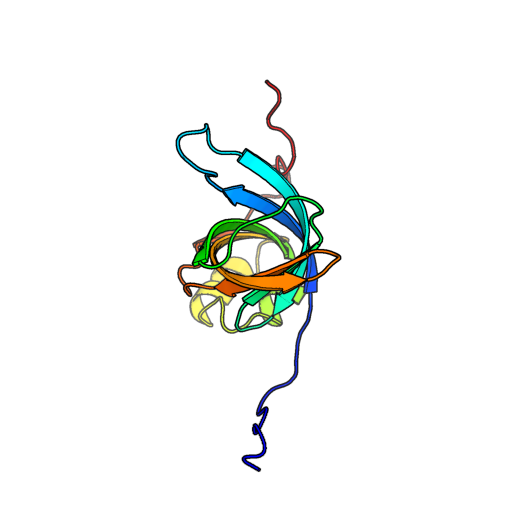TOM 1006 C CA . ASN A 1 126 ? -10.056 14.025 -3.833 1.00 42.59 126 ASN A CA 1
ATOM 1007 C C . ASN A 1 126 ? -8.740 14.795 -3.875 1.00 42.59 126 ASN A C 1
ATOM 1009 O O . ASN A 1 126 ? -8.454 15.630 -3.022 1.00 42.59 126 ASN A O 1
ATOM 1013 N N . GLN A 1 127 ? -7.987 14.567 -4.946 1.00 40.88 127 GLN A N 1
ATOM 1014 C CA . GLN A 1 127 ? -7.170 15.627 -5.518 1.00 40.88 127 GLN A CA 1
ATOM 1015 C C . GLN A 1 127 ? -7.847 16.063 -6.820 1.00 40.88 127 GLN A C 1
ATOM 1017 O O . GLN A 1 127 ? -7.568 15.572 -7.911 1.00 40.88 127 GLN A O 1
ATOM 1022 N N . LYS A 1 128 ? -8.833 16.960 -6.686 1.00 39.12 128 LYS A N 1
ATOM 1023 C CA . LYS A 1 128 ? -9.267 17.782 -7.815 1.00 39.12 128 LYS A CA 1
ATOM 1024 C C . LYS A 1 128 ? -8.135 18.766 -8.110 1.00 39.12 128 LYS A C 1
ATOM 1026 O O . LYS A 1 128 ? -7.952 19.677 -7.314 1.00 39.12 128 LYS A O 1
ATOM 1031 N N . ARG A 1 129 ? -7.534 18.560 -9.286 1.00 38.12 129 ARG A N 1
ATOM 1032 C CA . ARG A 1 129 ? -6.900 19.530 -10.197 1.00 38.12 129 ARG A CA 1
ATOM 1033 C C . ARG A 1 129 ? -5.661 20.275 -9.716 1.00 38.12 129 ARG A C 1
ATOM 1035 O O . ARG A 1 129 ? -5.755 21.026 -8.729 1.00 38.12 129 ARG A O 1
#

Secondary structure (DSSP, 8-state):
-------S----EEEEEEEEE--TTSPPEEEEEEEEE-SSEEEEE-SS---TT-EEEEEEEEEHHHHHH-TTTS-HHHHHHHTTSSEEEEEEEEEEEEEETTEEEEEE-S--EEEEEPTT---TT----

Organism: Desulfotalea psychrophila (strain LSv54 / DSM 12343) (NCBI:txid177439)

Radius of gyration: 15.58 Å; chains: 1; bounding box: 32×48×38 Å

InterPro domains:
  IPR009875 PilZ domain [PF07238] (4-108)

pLDDT: mean 77.17, std 15.57, range [38.12, 95.19]

Sequence (129 aa):
MPREQRSGKRFSLETAVKITYRHNQEPEQVETVSANISNGGAFLRTLQPLPLASKLQVEFLLDMENLKKLRFILSINSLKEFCQRPRVWVITTGVVIRQEADGIAMVFNNNYTVTPIQPGESSFFNQKR

Foldseek 3Di:
DDDPPPPDDWDWDWFWKWKWFDDPPDDIDIDIFTWTDTQFWIWTFDQDDDDFFTKMKIKGKDFLVVVVVNPLLDDPVVNVVQVVAGMKMKIWMWGFHDDDNGTTITTTPSPIDIGGDHDPRPCVPDPDD